Protein AF-A0A0S8KLG9-F1 (afdb_monomer_lite)

Secondary structure (DSSP, 8-state):
----S-B-GGGGS--GGGHHHHHHHHHTT---BHHHHHHHHTTS----HHHHHHHHHHHHPPTT-EEEESS-HHHHHHHH--EEEETTTTBTGGGGGGEEEEE--TTSS-HHHHHHHHHHS-EEEEEEEEE--SSSS-S-GGG--SS---SSPEEEEEEEP-

Structure (mmCIF, N/CA/C/O backbone):
data_AF-A0A0S8KLG9-F1
#
_entry.id   AF-A0A0S8KLG9-F1
#
loop_
_atom_site.group_PDB
_atom_site.id
_atom_site.type_symbol
_atom_site.label_atom_id
_atom_site.label_alt_id
_atom_site.label_comp_id
_atom_site.label_asym_id
_atom_site.label_entity_id
_atom_site.label_seq_id
_atom_site.pdbx_PDB_ins_code
_atom_site.Cartn_x
_atom_site.Cartn_y
_atom_site.Cartn_z
_atom_site.occupancy
_atom_site.B_iso_or_equiv
_atom_site.auth_seq_id
_atom_site.auth_comp_id
_atom_site.auth_asym_id
_atom_site.auth_atom_id
_atom_site.pdbx_PDB_model_num
ATOM 1 N N . MET A 1 1 ? 27.132 -4.900 -40.757 1.00 29.50 1 MET A N 1
ATOM 2 C CA . MET A 1 1 ? 25.887 -4.148 -40.493 1.00 29.50 1 MET A CA 1
ATOM 3 C C . MET A 1 1 ? 25.844 -3.871 -39.002 1.00 29.50 1 MET A C 1
ATOM 5 O O . MET A 1 1 ? 26.058 -4.827 -38.263 1.00 29.50 1 MET A O 1
ATOM 9 N N . PRO A 1 2 ? 25.689 -2.623 -38.535 1.00 34.75 2 PRO A N 1
ATOM 10 C CA . PRO A 1 2 ? 25.599 -2.381 -37.105 1.00 34.75 2 PRO A CA 1
ATOM 11 C C . PRO A 1 2 ? 24.247 -2.923 -36.641 1.00 34.75 2 PRO A C 1
ATOM 13 O O . PRO A 1 2 ? 23.200 -2.403 -37.011 1.00 34.75 2 PRO A O 1
ATOM 16 N N . VAL A 1 3 ? 24.284 -4.027 -35.898 1.00 33.62 3 VAL A N 1
ATOM 17 C CA . VAL A 1 3 ? 23.138 -4.501 -35.123 1.00 33.62 3 VAL A CA 1
ATOM 18 C C . VAL A 1 3 ? 22.859 -3.401 -34.106 1.00 33.62 3 VAL A C 1
ATOM 20 O O . VAL A 1 3 ? 23.745 -3.049 -33.325 1.00 33.62 3 VAL A O 1
ATOM 23 N N . THR A 1 4 ? 21.684 -2.789 -34.182 1.00 35.56 4 THR A N 1
ATOM 24 C CA . THR A 1 4 ? 21.226 -1.773 -33.234 1.00 35.56 4 THR A CA 1
ATOM 25 C C . THR A 1 4 ? 21.361 -2.348 -31.825 1.00 35.56 4 THR A C 1
ATOM 27 O O . THR A 1 4 ? 20.696 -3.321 -31.488 1.00 35.56 4 THR A O 1
ATOM 30 N N . ARG A 1 5 ? 22.277 -1.793 -31.021 1.00 48.34 5 ARG A N 1
ATOM 31 C CA . ARG A 1 5 ? 22.548 -2.260 -29.648 1.00 48.34 5 ARG A CA 1
ATOM 32 C C . ARG A 1 5 ? 21.427 -1.903 -28.662 1.00 48.34 5 ARG A C 1
ATOM 34 O O . ARG A 1 5 ? 21.440 -2.394 -27.542 1.00 48.34 5 ARG A O 1
ATOM 41 N N . GLU A 1 6 ? 20.472 -1.073 -29.079 1.00 49.78 6 GLU A N 1
ATOM 42 C CA . GLU A 1 6 ? 19.378 -0.579 -28.246 1.00 49.78 6 GLU A CA 1
ATOM 43 C C . GLU A 1 6 ? 18.190 -0.166 -29.137 1.00 49.78 6 GLU A C 1
ATOM 45 O O . GLU A 1 6 ? 18.393 0.441 -30.193 1.00 49.78 6 GLU A O 1
ATOM 50 N N . PHE A 1 7 ? 16.958 -0.500 -28.736 1.00 44.28 7 PHE A N 1
ATOM 51 C CA . PHE A 1 7 ? 15.724 -0.039 -29.390 1.00 44.28 7 PHE A CA 1
ATOM 52 C C . PHE A 1 7 ? 14.777 0.525 -28.321 1.00 44.28 7 PHE A C 1
ATOM 54 O O . PHE A 1 7 ? 14.207 -0.241 -27.542 1.00 44.28 7 PHE A O 1
ATOM 61 N N . LYS A 1 8 ? 14.570 1.850 -28.306 1.00 52.56 8 LYS A N 1
ATOM 62 C CA . LYS A 1 8 ? 13.711 2.562 -27.336 1.00 52.56 8 LYS A CA 1
ATOM 63 C C . LYS A 1 8 ? 12.432 3.079 -27.992 1.00 52.56 8 LYS A C 1
ATOM 65 O O . LYS A 1 8 ? 12.510 3.937 -28.867 1.00 52.56 8 LYS A O 1
ATOM 70 N N . TRP A 1 9 ? 11.250 2.635 -27.564 1.00 44.34 9 TRP A N 1
ATOM 71 C CA . TRP A 1 9 ? 9.978 3.153 -28.111 1.00 44.34 9 TRP A CA 1
ATOM 72 C C . TRP A 1 9 ? 9.530 4.468 -27.478 1.00 44.34 9 TRP A C 1
ATOM 74 O O . TRP A 1 9 ? 8.857 5.258 -28.137 1.00 44.34 9 TRP A O 1
ATOM 84 N N . ALA A 1 10 ? 9.990 4.786 -26.265 1.00 49.62 10 ALA A N 1
ATOM 85 C CA . ALA A 1 10 ? 9.762 6.100 -25.662 1.00 49.62 10 ALA A CA 1
ATOM 86 C C . ALA A 1 10 ? 10.512 7.250 -26.384 1.00 49.62 10 ALA A C 1
ATOM 88 O O . ALA A 1 10 ? 10.339 8.413 -26.022 1.00 49.62 10 ALA A O 1
ATOM 89 N N . SER A 1 11 ? 11.317 6.944 -27.415 1.00 49.50 11 SER A N 1
ATOM 90 C CA . SER A 1 11 ? 12.218 7.875 -28.110 1.00 49.50 11 SER A CA 1
ATOM 91 C C . SER A 1 11 ? 11.666 8.538 -29.381 1.00 49.50 11 SER A C 1
ATOM 93 O O . SER A 1 11 ? 12.406 9.249 -30.058 1.00 49.50 11 SER A O 1
ATOM 95 N N . LEU A 1 12 ? 10.368 8.409 -29.698 1.00 50.97 12 LEU A N 1
ATOM 96 C CA . LEU A 1 12 ? 9.763 9.205 -30.787 1.00 50.97 12 LEU A CA 1
ATOM 97 C C . LEU A 1 12 ? 9.818 10.727 -30.521 1.00 50.97 12 LEU A C 1
ATOM 99 O O . LEU A 1 12 ? 9.618 11.520 -31.440 1.00 50.97 12 LEU A O 1
ATOM 103 N N . ALA A 1 13 ? 10.159 11.133 -29.293 1.00 51.16 13 ALA A N 1
ATOM 104 C CA . ALA A 1 13 ? 10.730 12.436 -28.981 1.00 51.16 13 ALA A CA 1
ATOM 105 C C . ALA A 1 13 ? 11.874 12.254 -27.960 1.00 51.16 13 ALA A C 1
ATOM 107 O O . ALA A 1 13 ? 11.631 11.680 -26.894 1.00 51.16 13 ALA A O 1
ATOM 108 N N . PRO A 1 14 ? 13.110 12.719 -28.233 1.00 53.53 14 PRO A N 1
ATOM 109 C CA . PRO A 1 14 ? 14.177 12.697 -27.239 1.00 53.53 14 PRO A CA 1
ATOM 110 C C . PRO A 1 14 ? 13.740 13.505 -26.015 1.00 53.53 14 PRO A C 1
ATOM 112 O O . PRO A 1 14 ? 13.358 14.669 -26.139 1.00 53.53 14 PRO A O 1
ATOM 115 N N . ARG A 1 15 ? 13.773 12.884 -24.832 1.00 61.66 15 ARG A N 1
ATOM 116 C CA . ARG A 1 15 ? 13.452 13.549 -23.565 1.00 61.66 15 ARG A CA 1
ATOM 117 C C . ARG A 1 15 ? 14.762 13.985 -22.903 1.00 61.66 15 ARG A C 1
ATOM 119 O O . ARG A 1 15 ? 15.483 13.122 -22.406 1.00 61.66 15 ARG A O 1
ATOM 126 N N . PRO A 1 16 ? 15.098 15.291 -22.883 1.00 59.22 16 PRO A N 1
ATOM 127 C CA . PRO A 1 16 ? 16.412 15.772 -22.440 1.00 59.22 16 PRO A CA 1
ATOM 128 C C . PRO A 1 16 ? 16.796 15.333 -21.023 1.00 59.22 16 PRO A C 1
ATOM 130 O O . PRO A 1 16 ? 17.971 15.196 -20.713 1.00 59.22 16 PRO A O 1
ATOM 133 N N . TYR A 1 17 ? 15.803 15.086 -20.172 1.00 59.09 17 TYR A N 1
ATOM 134 C CA . TYR A 1 17 ? 15.990 14.740 -18.767 1.00 59.09 17 TYR A CA 1
ATOM 135 C C . TYR A 1 17 ? 16.228 13.239 -18.502 1.00 59.09 17 TYR A C 1
ATOM 137 O O . TYR A 1 17 ? 16.505 12.881 -17.365 1.00 59.09 17 TYR A O 1
ATOM 145 N N . LEU A 1 18 ? 16.143 12.360 -19.512 1.00 58.12 18 LEU A N 1
ATOM 146 C CA . LEU A 1 18 ? 16.507 10.932 -19.393 1.00 58.12 18 LEU A CA 1
ATOM 147 C C . LEU A 1 18 ? 17.914 10.624 -19.931 1.00 58.12 18 LEU A C 1
ATOM 149 O O . LEU A 1 18 ? 18.385 9.493 -19.826 1.00 58.12 18 LEU A O 1
ATOM 153 N N . ALA A 1 19 ? 18.604 11.630 -20.475 1.00 63.41 19 ALA A N 1
ATOM 154 C CA . ALA A 1 19 ? 19.899 11.467 -21.130 1.00 63.41 19 ALA A CA 1
ATOM 155 C C . ALA A 1 19 ? 20.984 10.886 -20.204 1.00 63.41 19 ALA A C 1
ATOM 157 O O . ALA A 1 19 ? 21.817 10.101 -20.652 1.00 63.41 19 ALA A O 1
ATOM 158 N N . GLU A 1 20 ? 20.966 11.232 -18.914 1.00 57.38 20 GLU A N 1
ATOM 159 C CA . GLU A 1 20 ? 21.934 10.721 -17.936 1.00 57.38 20 GLU A CA 1
ATOM 160 C C . GLU A 1 20 ? 21.695 9.244 -17.604 1.00 57.38 20 GLU A C 1
ATOM 162 O O . GLU A 1 20 ? 22.637 8.454 -17.581 1.00 57.38 20 GLU A O 1
ATOM 167 N N . THR A 1 21 ? 20.434 8.844 -17.414 1.00 60.09 21 THR A N 1
ATOM 168 C CA . THR A 1 21 ? 20.051 7.441 -17.197 1.00 60.09 21 THR A CA 1
ATOM 169 C C . THR A 1 21 ? 20.389 6.589 -18.416 1.00 60.09 21 THR A C 1
ATOM 171 O O . THR A 1 21 ? 20.939 5.497 -18.283 1.00 60.09 21 THR A O 1
ATOM 174 N N . ASP A 1 22 ? 20.124 7.116 -19.609 1.00 63.47 22 ASP A N 1
ATOM 175 C CA . ASP A 1 22 ? 20.449 6.467 -20.873 1.00 63.47 22 ASP A CA 1
ATOM 176 C C . ASP A 1 22 ? 21.963 6.282 -21.056 1.00 63.47 22 ASP A C 1
ATOM 178 O O . ASP A 1 22 ? 22.408 5.206 -21.456 1.00 63.47 22 ASP A O 1
ATOM 182 N N . ALA A 1 23 ? 22.765 7.296 -20.715 1.00 65.75 23 ALA A N 1
ATOM 183 C CA . ALA A 1 23 ? 24.223 7.210 -20.754 1.00 65.75 23 ALA A CA 1
ATOM 184 C C . ALA A 1 23 ? 24.770 6.192 -19.741 1.00 65.75 23 ALA A C 1
ATOM 186 O O . ALA A 1 23 ? 25.698 5.445 -20.060 1.00 65.75 23 ALA A O 1
ATOM 187 N N . LEU A 1 24 ? 24.174 6.123 -18.547 1.00 59.41 24 LEU A N 1
ATOM 188 C CA . LEU A 1 24 ? 24.551 5.163 -17.513 1.00 59.41 24 LEU A CA 1
ATOM 189 C C . LEU A 1 24 ? 24.307 3.721 -17.987 1.00 59.41 24 LEU A C 1
ATOM 191 O O . LEU A 1 24 ? 25.218 2.897 -17.926 1.00 59.41 24 LEU A O 1
ATOM 195 N N . ILE A 1 25 ? 23.122 3.439 -18.539 1.00 62.06 25 ILE A N 1
ATOM 196 C CA . ILE A 1 25 ? 22.746 2.116 -19.069 1.00 62.06 25 ILE A CA 1
ATOM 197 C C . ILE A 1 25 ? 23.651 1.720 -20.240 1.00 62.06 25 ILE A C 1
ATOM 199 O O . ILE A 1 25 ? 24.185 0.609 -20.268 1.00 62.06 25 ILE A O 1
ATOM 203 N N . ALA A 1 26 ? 23.897 2.649 -21.169 1.00 65.12 26 ALA A N 1
ATOM 204 C CA . ALA A 1 26 ? 24.801 2.415 -22.288 1.00 65.12 26 ALA A CA 1
ATOM 205 C C . ALA A 1 26 ? 26.238 2.117 -21.815 1.00 65.12 26 ALA A C 1
ATOM 207 O O . ALA A 1 26 ? 26.890 1.223 -22.358 1.00 65.12 26 ALA A O 1
ATOM 208 N N . SER A 1 27 ? 26.727 2.820 -20.784 1.00 63.78 27 SER A N 1
ATOM 209 C CA . SER A 1 27 ? 28.061 2.588 -20.211 1.00 63.78 27 SER A CA 1
ATOM 210 C C . SER A 1 27 ? 28.177 1.268 -19.439 1.00 63.78 27 SER A C 1
ATOM 212 O O . SER A 1 27 ? 29.249 0.666 -19.424 1.00 63.78 27 SER A O 1
ATOM 214 N N . ALA A 1 28 ? 27.071 0.777 -18.870 1.00 66.00 28 ALA A N 1
ATOM 215 C CA . ALA A 1 28 ? 26.992 -0.524 -18.209 1.00 66.00 28 ALA A CA 1
ATOM 216 C C . ALA A 1 28 ? 26.984 -1.707 -19.201 1.00 66.00 28 ALA A C 1
ATOM 218 O O . ALA A 1 28 ? 27.098 -2.862 -18.790 1.00 66.00 28 ALA A O 1
ATOM 219 N N . GLY A 1 29 ? 26.861 -1.442 -20.510 1.00 63.09 29 GLY A N 1
ATOM 220 C CA . GLY A 1 29 ? 26.912 -2.459 -21.563 1.00 63.09 29 GLY A CA 1
ATOM 221 C C . GLY A 1 29 ? 25.683 -3.370 -21.621 1.00 63.09 29 GLY A C 1
ATOM 222 O O . GLY A 1 29 ? 25.727 -4.418 -22.265 1.00 63.09 29 GLY A O 1
ATOM 223 N N . THR A 1 30 ? 24.594 -2.993 -20.954 1.00 63.22 30 THR A N 1
ATOM 224 C CA . THR A 1 30 ? 23.351 -3.765 -20.920 1.00 63.22 30 THR A CA 1
ATOM 225 C C . THR A 1 30 ? 22.473 -3.367 -22.105 1.00 63.22 30 THR A C 1
ATOM 227 O O . THR A 1 30 ? 22.186 -2.188 -22.299 1.00 63.22 30 THR A O 1
ATOM 230 N N . ALA A 1 31 ? 22.048 -4.334 -22.920 1.00 68.38 31 ALA A N 1
ATOM 231 C CA . ALA A 1 31 ? 21.074 -4.067 -23.974 1.00 68.38 31 ALA A CA 1
ATOM 232 C C . ALA A 1 31 ? 19.698 -3.836 -23.333 1.00 68.38 31 ALA A C 1
ATOM 234 O O . ALA A 1 31 ? 19.200 -4.712 -22.628 1.00 68.38 31 ALA A O 1
ATOM 235 N N . ARG A 1 32 ? 19.089 -2.673 -23.582 1.00 70.31 32 ARG A N 1
ATOM 236 C CA . ARG A 1 32 ? 17.729 -2.342 -23.141 1.00 70.31 32 ARG A CA 1
ATOM 237 C C . ARG A 1 32 ? 16.786 -2.288 -24.337 1.00 70.31 32 ARG A C 1
ATOM 239 O O . ARG A 1 32 ? 17.128 -1.748 -25.395 1.00 70.31 32 ARG A O 1
ATOM 246 N N . SER A 1 33 ? 15.579 -2.816 -24.164 1.00 77.19 33 SER A N 1
ATOM 247 C CA . SER A 1 33 ? 14.509 -2.632 -25.135 1.00 77.19 33 SER A CA 1
ATOM 248 C C . SER A 1 33 ? 13.173 -2.462 -24.438 1.00 77.19 33 SER A C 1
ATOM 250 O O . SER A 1 33 ? 12.579 -3.443 -24.007 1.00 77.19 33 SER A O 1
ATOM 252 N N . ASP A 1 34 ? 12.652 -1.233 -24.445 1.00 76.00 34 ASP A N 1
ATOM 253 C CA . ASP A 1 34 ? 11.356 -0.945 -23.822 1.00 76.00 34 ASP A CA 1
ATOM 254 C C . ASP A 1 34 ? 10.228 -1.800 -24.429 1.00 76.00 34 ASP A C 1
ATOM 256 O O . ASP A 1 34 ? 9.278 -2.122 -23.735 1.00 76.00 34 ASP A O 1
ATOM 260 N N . LEU A 1 35 ? 10.310 -2.207 -25.708 1.00 80.62 35 LEU A N 1
ATOM 261 C CA . LEU A 1 35 ? 9.329 -3.151 -26.274 1.00 80.62 35 LEU A CA 1
ATOM 262 C C . LEU A 1 35 ? 9.403 -4.527 -25.649 1.00 80.62 35 LEU A C 1
ATOM 264 O O . LEU A 1 35 ? 8.365 -5.139 -25.435 1.00 80.62 35 LEU A O 1
ATOM 268 N N . ALA A 1 36 ? 10.618 -5.047 -25.480 1.00 83.00 36 ALA A N 1
ATOM 269 C CA . ALA A 1 36 ? 10.798 -6.353 -24.875 1.00 83.00 36 ALA A CA 1
ATOM 270 C C . ALA A 1 36 ? 10.318 -6.305 -23.422 1.00 83.00 36 ALA A C 1
ATOM 272 O O . ALA A 1 36 ? 9.625 -7.219 -22.992 1.00 83.00 36 ALA A O 1
ATOM 273 N N . ASP A 1 37 ? 10.599 -5.202 -22.727 1.00 82.75 37 ASP A N 1
ATOM 274 C CA . ASP A 1 37 ? 10.157 -4.971 -21.357 1.00 82.75 37 ASP A CA 1
ATOM 275 C C . ASP A 1 37 ? 8.622 -4.836 -21.269 1.00 82.75 37 ASP A C 1
ATOM 277 O O . ASP A 1 37 ? 7.997 -5.486 -20.438 1.00 82.75 37 ASP A O 1
ATOM 281 N N . TYR A 1 38 ? 7.975 -4.102 -22.184 1.00 84.75 38 TYR A N 1
ATOM 282 C CA . TYR A 1 38 ? 6.508 -4.066 -22.281 1.00 84.75 38 TYR A CA 1
ATOM 283 C C . TYR A 1 38 ? 5.911 -5.428 -22.645 1.00 84.75 38 TYR A C 1
ATOM 285 O O . TYR A 1 38 ? 4.865 -5.807 -22.130 1.00 84.75 38 TYR A O 1
ATOM 293 N N . PHE A 1 39 ? 6.543 -6.177 -23.549 1.00 88.44 39 PHE A N 1
ATOM 294 C CA . PHE A 1 39 ? 6.079 -7.516 -23.905 1.00 88.44 39 PHE A CA 1
ATOM 295 C C . PHE A 1 39 ? 6.196 -8.475 -22.717 1.00 88.44 39 PHE A C 1
ATOM 297 O O . PHE A 1 39 ? 5.321 -9.313 -22.525 1.00 88.44 39 PHE A O 1
ATOM 304 N N . TYR A 1 40 ? 7.243 -8.326 -21.904 1.00 88.00 40 TYR A N 1
ATOM 305 C CA . TYR A 1 40 ? 7.381 -9.034 -20.640 1.00 88.00 40 TYR A CA 1
ATOM 306 C C . TYR A 1 40 ? 6.253 -8.658 -19.671 1.00 88.00 40 TYR A C 1
ATOM 308 O O . TYR A 1 40 ? 5.574 -9.559 -19.190 1.00 88.00 40 TYR A O 1
ATOM 316 N N . GLU A 1 41 ? 6.005 -7.364 -19.447 1.00 86.19 41 GLU A N 1
ATOM 317 C CA . GLU A 1 41 ? 4.935 -6.858 -18.571 1.00 86.19 41 GLU A CA 1
ATOM 318 C C . GLU A 1 41 ? 3.544 -7.350 -19.001 1.00 86.19 41 GLU A C 1
ATOM 320 O O . GLU A 1 41 ? 2.731 -7.733 -18.175 1.00 86.19 41 GLU A O 1
ATOM 325 N N . LEU A 1 42 ? 3.257 -7.416 -20.304 1.00 90.56 42 LEU A N 1
ATOM 326 C CA . LEU A 1 42 ? 1.974 -7.935 -20.799 1.00 90.56 42 LEU A CA 1
ATOM 327 C C . LEU A 1 42 ? 1.766 -9.434 -20.523 1.00 90.56 42 LEU A C 1
ATOM 329 O O . LEU A 1 42 ? 0.640 -9.922 -20.633 1.00 90.56 42 LEU A O 1
ATOM 333 N N . LEU A 1 43 ? 2.839 -10.171 -20.231 1.00 94.31 43 LEU A N 1
ATOM 334 C CA . LEU A 1 43 ? 2.826 -11.620 -20.019 1.00 94.31 43 LEU A CA 1
ATOM 335 C C . LEU A 1 43 ? 3.054 -12.031 -18.561 1.00 94.31 43 LEU A C 1
ATOM 337 O O . LEU A 1 4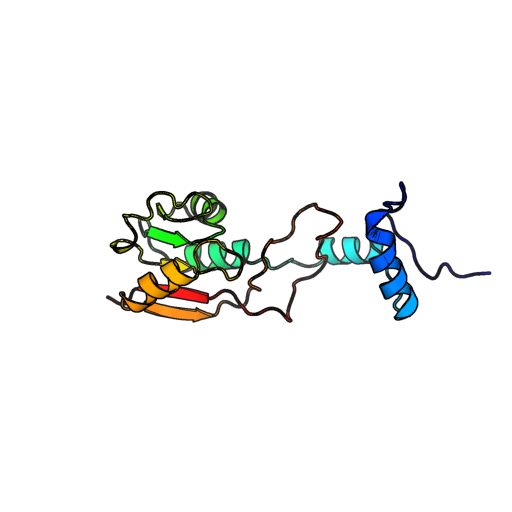3 ? 2.901 -13.213 -18.250 1.00 94.31 43 LEU A O 1
ATOM 341 N N . HIS A 1 44 ? 3.423 -11.097 -17.688 1.00 89.75 44 HIS A N 1
ATOM 342 C CA . HIS A 1 44 ? 3.744 -11.363 -16.290 1.00 89.75 44 HIS A CA 1
ATOM 343 C C . HIS A 1 44 ? 3.023 -10.367 -15.399 1.00 89.75 44 HIS A C 1
ATOM 345 O O . HIS A 1 44 ? 2.894 -9.197 -15.743 1.00 89.75 44 HIS A O 1
ATOM 351 N N . ASP A 1 45 ? 2.576 -10.837 -14.243 1.00 90.19 45 ASP A N 1
ATOM 352 C CA . ASP A 1 45 ? 1.957 -9.953 -13.270 1.00 90.19 45 ASP A CA 1
ATOM 353 C C . ASP A 1 45 ? 2.979 -8.974 -12.677 1.00 90.19 45 ASP A C 1
ATOM 355 O O . ASP A 1 45 ? 4.181 -9.267 -12.610 1.00 90.19 45 ASP A O 1
ATOM 359 N N . TYR A 1 46 ? 2.493 -7.810 -12.256 1.00 89.75 46 TYR A N 1
ATOM 360 C CA . TYR A 1 46 ? 3.290 -6.814 -11.554 1.00 89.75 46 TYR A CA 1
ATOM 361 C C . TYR A 1 46 ? 2.732 -6.631 -10.148 1.00 89.75 46 TYR A C 1
ATOM 363 O O . TYR A 1 46 ? 1.732 -5.947 -9.957 1.00 89.75 46 TYR A O 1
ATOM 371 N N . ASP A 1 47 ? 3.443 -7.160 -9.158 1.00 93.38 47 ASP A N 1
ATOM 372 C CA . ASP A 1 47 ? 3.026 -7.096 -7.762 1.00 93.38 47 ASP A CA 1
ATOM 373 C C . ASP A 1 47 ? 3.397 -5.739 -7.149 1.00 93.38 47 ASP A C 1
ATOM 375 O O . ASP A 1 47 ? 4.552 -5.459 -6.801 1.00 93.38 47 ASP A O 1
ATOM 379 N N . GLY A 1 48 ? 2.394 -4.869 -7.010 1.00 93.50 48 GLY A N 1
ATOM 380 C CA . GLY A 1 48 ? 2.542 -3.552 -6.388 1.00 93.50 48 GLY A CA 1
ATOM 381 C C . GLY A 1 48 ? 2.180 -3.526 -4.893 1.00 93.50 48 GLY A C 1
ATOM 382 O O . GLY A 1 48 ? 1.385 -4.339 -4.425 1.00 93.50 48 GLY A O 1
ATOM 383 N N . PRO A 1 49 ? 2.645 -2.519 -4.125 1.00 95.94 49 PRO A N 1
ATOM 384 C CA . PRO A 1 49 ? 2.342 -2.427 -2.693 1.00 95.94 49 PRO A CA 1
ATOM 385 C C . PRO A 1 49 ? 0.839 -2.339 -2.398 1.00 95.94 49 PRO A C 1
ATOM 387 O O . PRO A 1 49 ? 0.336 -2.982 -1.483 1.00 95.94 49 PRO A O 1
ATOM 390 N N . ASN A 1 50 ? 0.107 -1.532 -3.174 1.00 96.38 50 ASN A N 1
ATOM 391 C CA . ASN A 1 50 ? -1.329 -1.339 -2.958 1.00 96.38 50 ASN A CA 1
ATOM 392 C C . ASN A 1 50 ? -2.132 -2.601 -3.289 1.00 96.38 50 ASN A C 1
ATOM 394 O O . ASN A 1 50 ? -3.140 -2.858 -2.639 1.00 96.38 50 ASN A O 1
ATOM 398 N N . GLU A 1 51 ? -1.694 -3.370 -4.284 1.00 95.94 51 GLU A N 1
ATOM 399 C CA . GLU A 1 51 ? -2.310 -4.645 -4.636 1.00 95.94 51 GLU A CA 1
ATOM 400 C C . GLU A 1 51 ? -2.149 -5.652 -3.503 1.00 95.94 51 GLU A C 1
ATOM 402 O O . GLU A 1 51 ? -3.153 -6.162 -3.009 1.00 95.94 51 GLU A O 1
ATOM 407 N N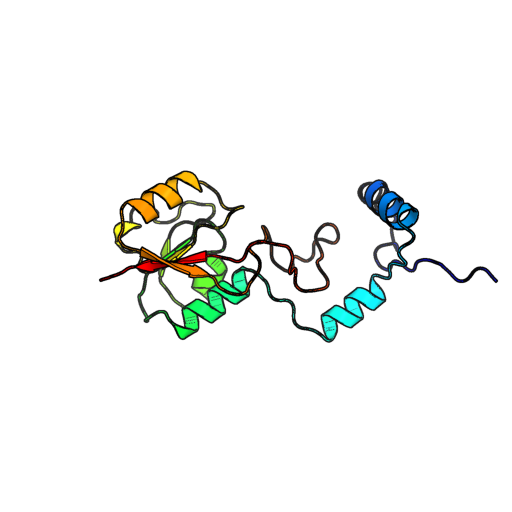 . GLY A 1 52 ? -0.922 -5.834 -3.008 1.00 97.19 52 GLY A N 1
ATOM 408 C CA . GLY A 1 52 ? -0.654 -6.715 -1.875 1.00 97.19 52 GLY A CA 1
ATOM 409 C C . GLY A 1 52 ? -1.468 -6.367 -0.636 1.00 97.19 52 GLY A C 1
ATOM 410 O O . GLY A 1 52 ? -2.084 -7.240 -0.028 1.00 97.19 52 GLY A O 1
ATOM 411 N N . ILE A 1 53 ? -1.535 -5.077 -0.294 1.00 98.31 53 ILE A N 1
ATOM 412 C CA . ILE A 1 53 ? -2.348 -4.589 0.826 1.00 98.31 53 ILE A CA 1
ATOM 413 C C . ILE A 1 53 ? -3.828 -4.936 0.626 1.00 98.31 53 ILE A C 1
ATOM 415 O O . ILE A 1 53 ? -4.475 -5.445 1.540 1.00 98.31 53 ILE A O 1
ATOM 419 N N . VAL A 1 54 ? -4.378 -4.653 -0.557 1.00 98.25 54 VAL A N 1
ATOM 420 C CA . VAL A 1 54 ? -5.793 -4.899 -0.859 1.00 98.25 54 VAL A CA 1
ATOM 421 C C . VAL A 1 54 ? -6.111 -6.391 -0.823 1.00 98.25 54 VAL A C 1
ATOM 423 O O . VAL A 1 54 ? -7.103 -6.774 -0.203 1.00 98.25 54 VAL A O 1
ATOM 426 N N . LEU A 1 55 ? -5.291 -7.230 -1.459 1.00 98.25 55 LEU A N 1
ATOM 427 C CA . LEU A 1 55 ? -5.480 -8.680 -1.480 1.00 98.25 55 LEU A CA 1
ATOM 428 C C . LEU A 1 55 ? -5.430 -9.255 -0.063 1.00 98.25 55 LEU A C 1
ATOM 430 O O . LEU A 1 55 ? -6.353 -9.964 0.338 1.00 98.25 55 LEU A O 1
ATOM 434 N N . PHE A 1 56 ? -4.426 -8.858 0.722 1.00 98.62 56 PHE A N 1
ATOM 435 C CA . PHE A 1 56 ? -4.285 -9.291 2.107 1.00 98.62 56 PHE A CA 1
ATOM 436 C C . PHE A 1 56 ? -5.505 -8.908 2.956 1.00 98.62 56 PHE A C 1
ATOM 438 O O . PHE A 1 56 ? -6.086 -9.756 3.636 1.00 98.62 56 PHE A O 1
ATOM 445 N N . LEU A 1 57 ? -5.931 -7.641 2.902 1.00 98.62 57 LEU A N 1
ATOM 446 C CA . LEU A 1 57 ? -7.054 -7.154 3.705 1.00 98.62 57 LEU A CA 1
ATOM 447 C C . LEU A 1 57 ? -8.382 -7.800 3.304 1.00 98.62 57 LEU A C 1
ATOM 449 O O . LEU A 1 57 ? -9.199 -8.074 4.175 1.00 98.62 57 LEU A O 1
ATOM 453 N N . ARG A 1 58 ? -8.609 -8.089 2.019 1.00 98.12 58 ARG A N 1
ATOM 454 C CA . ARG A 1 58 ? -9.829 -8.789 1.574 1.00 98.12 58 ARG A CA 1
ATOM 455 C C . ARG A 1 58 ? -9.954 -10.192 2.152 1.00 98.12 58 ARG A C 1
ATOM 457 O O . ARG A 1 58 ? -11.071 -10.665 2.336 1.00 98.12 58 ARG A O 1
ATOM 464 N N . GLU A 1 59 ? -8.830 -10.857 2.378 1.00 98.12 59 GLU A N 1
ATOM 465 C CA . GLU A 1 59 ? -8.801 -12.210 2.926 1.00 98.12 59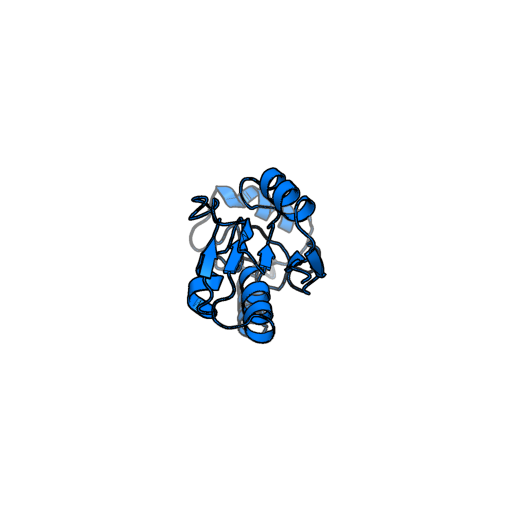 GLU A CA 1
ATOM 466 C C . GLU A 1 59 ? -8.910 -12.219 4.458 1.00 98.12 59 GLU A C 1
ATOM 468 O O . GLU A 1 59 ? -9.524 -13.123 5.021 1.00 98.12 59 GLU A O 1
ATOM 473 N N . HIS A 1 60 ? -8.361 -11.203 5.134 1.00 98.19 60 HIS A N 1
ATOM 474 C CA . HIS A 1 60 ? -8.163 -11.241 6.587 1.00 98.19 60 HIS A CA 1
ATOM 475 C C . HIS A 1 60 ? -9.023 -10.257 7.392 1.00 98.19 60 HIS A C 1
ATOM 477 O O . HIS A 1 60 ? -9.231 -10.480 8.587 1.00 98.19 60 HIS A O 1
ATOM 483 N N . ALA A 1 61 ? -9.507 -9.169 6.790 1.00 98.06 61 ALA A N 1
ATOM 484 C CA . ALA A 1 61 ? -10.302 -8.163 7.489 1.00 98.06 61 ALA A CA 1
ATOM 485 C C . ALA A 1 61 ? -11.790 -8.534 7.525 1.00 98.06 61 ALA A C 1
ATOM 487 O O . ALA A 1 61 ? -12.344 -9.115 6.591 1.00 98.06 61 ALA A O 1
ATOM 488 N N . ALA A 1 62 ? -12.459 -8.152 8.610 1.00 97.19 62 ALA A N 1
ATOM 489 C CA . ALA A 1 62 ? -13.901 -8.270 8.738 1.00 97.19 62 ALA A CA 1
ATOM 490 C C . ALA A 1 62 ? -14.607 -7.012 8.193 1.00 97.19 62 ALA A C 1
ATOM 492 O O . ALA A 1 62 ? -14.074 -5.904 8.300 1.00 97.19 62 ALA A O 1
ATOM 493 N N . PRO A 1 63 ? -15.836 -7.137 7.655 1.00 95.75 63 PRO A N 1
ATOM 494 C CA . PRO A 1 63 ? -16.642 -5.978 7.291 1.00 95.75 63 PRO A CA 1
ATOM 495 C C . PRO A 1 63 ? -16.801 -5.007 8.468 1.00 95.75 63 PRO A C 1
ATOM 497 O O . PRO A 1 63 ? -17.202 -5.407 9.560 1.00 95.75 63 PRO A O 1
ATOM 500 N N . GLY A 1 64 ? -16.514 -3.727 8.228 1.00 94.06 64 GLY A N 1
ATOM 501 C CA . GLY A 1 64 ? -16.563 -2.679 9.250 1.00 94.06 64 GLY A CA 1
ATOM 502 C C . GLY A 1 64 ? -15.262 -2.477 10.032 1.00 94.06 64 GLY A C 1
ATOM 503 O O . GLY A 1 64 ? -15.190 -1.514 10.794 1.00 94.06 64 GLY A O 1
ATOM 504 N N . ASP A 1 65 ? -14.234 -3.310 9.826 1.00 97.94 65 ASP A N 1
ATOM 505 C CA . ASP A 1 65 ? -12.896 -3.018 10.341 1.00 97.94 65 ASP A CA 1
ATOM 506 C C . ASP A 1 65 ? -12.400 -1.669 9.791 1.00 97.94 65 ASP A C 1
ATOM 508 O O . ASP A 1 65 ? -12.635 -1.318 8.629 1.00 97.94 65 ASP A O 1
ATOM 512 N N . MET A 1 66 ? -11.676 -0.929 10.633 1.00 98.25 66 MET A N 1
ATOM 513 C CA . MET A 1 66 ? -10.992 0.296 10.233 1.00 98.25 66 MET A CA 1
ATOM 514 C C . MET A 1 66 ? -9.521 0.021 9.929 1.00 98.25 66 MET A C 1
ATOM 516 O O . MET A 1 66 ? -8.818 -0.618 10.721 1.00 98.25 66 MET A O 1
ATOM 520 N N . VAL A 1 67 ? -9.057 0.578 8.811 1.00 98.62 67 VAL A N 1
ATOM 521 C CA . VAL A 1 67 ? -7.656 0.574 8.397 1.00 98.62 67 VAL A CA 1
ATOM 522 C C . VAL A 1 67 ? -7.084 1.982 8.505 1.00 98.62 67 VAL A C 1
ATOM 524 O O . VAL A 1 67 ? -7.546 2.911 7.843 1.00 98.62 67 VAL A O 1
ATOM 527 N N . LEU A 1 68 ? -6.051 2.141 9.326 1.00 98.44 68 LEU A N 1
ATOM 528 C CA . LEU A 1 68 ? -5.243 3.351 9.381 1.00 98.44 68 LEU A CA 1
ATOM 529 C C . LEU A 1 68 ? -4.002 3.149 8.511 1.00 98.44 68 LEU A C 1
ATOM 531 O O . LEU A 1 68 ? -3.124 2.362 8.853 1.00 98.44 68 LEU A O 1
ATOM 535 N N . ALA A 1 69 ? -3.895 3.875 7.407 1.00 98.25 69 ALA A N 1
ATOM 536 C CA . ALA A 1 69 ? -2.708 3.848 6.558 1.00 98.25 69 ALA A CA 1
ATOM 537 C C . ALA A 1 69 ? -2.174 5.265 6.403 1.00 98.25 69 ALA A C 1
ATOM 539 O O . ALA A 1 69 ? -2.959 6.166 6.141 1.00 98.25 69 ALA A O 1
ATOM 540 N N . ASN A 1 70 ? -0.866 5.499 6.517 1.00 97.50 70 ASN A N 1
ATOM 541 C CA . ASN A 1 70 ? -0.331 6.834 6.211 1.00 97.50 70 ASN A CA 1
ATOM 542 C C . ASN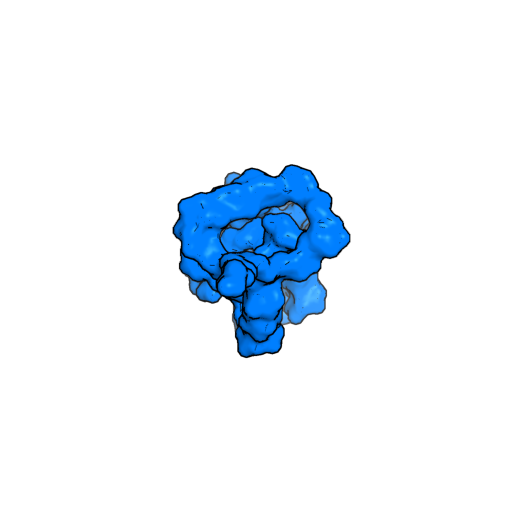 A 1 70 ? -0.287 7.117 4.705 1.00 97.50 70 ASN A C 1
ATOM 544 O O . ASN A 1 70 ? -0.245 8.277 4.300 1.00 97.50 70 ASN A O 1
ATOM 548 N N . TYR A 1 71 ? -0.325 6.076 3.871 1.00 96.81 71 TYR A N 1
ATOM 549 C CA . TYR A 1 71 ? -0.306 6.200 2.422 1.00 96.81 71 TYR A CA 1
ATOM 550 C C . TYR A 1 71 ? -0.941 4.986 1.731 1.00 96.81 71 TYR A C 1
ATOM 552 O O . TYR A 1 71 ? -0.775 3.853 2.179 1.00 96.81 71 TYR A O 1
ATOM 560 N N . GLY A 1 72 ? -1.651 5.209 0.622 1.00 93.75 72 GLY A N 1
ATOM 561 C CA . GLY A 1 72 ? -2.305 4.132 -0.139 1.00 93.75 72 GLY A CA 1
ATOM 562 C C . GLY A 1 72 ? -3.676 3.719 0.410 1.00 93.75 72 GLY A C 1
ATOM 563 O O . GLY A 1 72 ? -4.163 2.636 0.107 1.00 93.75 72 GLY A O 1
ATOM 564 N N . GLU A 1 73 ? -4.320 4.589 1.184 1.00 95.06 73 GLU A N 1
ATOM 565 C CA . GLU A 1 73 ? -5.623 4.389 1.817 1.00 95.06 73 GLU A CA 1
ATOM 566 C C . GLU A 1 73 ? -6.794 4.345 0.821 1.00 95.06 73 GLU A C 1
ATOM 568 O O . GLU A 1 73 ? -7.765 3.620 1.033 1.00 95.06 73 GLU A O 1
ATOM 573 N N . LEU A 1 74 ? -6.714 5.082 -0.294 1.00 94.81 74 LEU A N 1
ATOM 574 C CA . LEU A 1 74 ? -7.809 5.135 -1.270 1.00 94.81 74 LEU A CA 1
ATOM 575 C C . LEU A 1 74 ? -8.057 3.779 -1.955 1.00 94.81 74 LEU A C 1
ATOM 577 O O . LEU A 1 74 ? -9.208 3.341 -1.961 1.00 94.81 74 LEU A O 1
ATOM 581 N N . PRO A 1 75 ? -7.038 3.069 -2.488 1.00 95.75 75 PRO A N 1
ATOM 582 C CA . PRO A 1 75 ? -7.217 1.700 -2.973 1.00 95.75 75 PRO A CA 1
ATOM 583 C C . PRO A 1 75 ? -7.892 0.772 -1.957 1.00 95.75 75 PRO A C 1
ATOM 585 O O . PRO A 1 75 ? -8.748 -0.020 -2.341 1.00 95.75 75 PRO A O 1
ATOM 588 N N . ILE A 1 76 ? -7.568 0.902 -0.666 1.00 97.56 76 ILE A N 1
ATOM 589 C CA . ILE A 1 76 ? -8.188 0.099 0.394 1.00 97.56 76 ILE A CA 1
ATOM 590 C C . ILE A 1 76 ? -9.694 0.363 0.424 1.00 97.56 76 ILE A C 1
ATOM 592 O O . ILE A 1 76 ? -10.476 -0.575 0.268 1.00 97.56 76 ILE A O 1
ATOM 596 N N . ALA A 1 77 ? -10.117 1.625 0.524 1.00 95.94 77 ALA A N 1
ATOM 597 C CA . ALA A 1 77 ? -11.538 1.974 0.530 1.00 95.94 77 ALA A CA 1
ATOM 598 C C . ALA A 1 77 ? -12.271 1.478 -0.730 1.00 95.94 77 ALA A C 1
ATOM 600 O O . ALA A 1 77 ? -13.337 0.871 -0.625 1.00 95.94 77 ALA A O 1
ATOM 601 N N . PHE A 1 78 ? -11.690 1.684 -1.918 1.00 96.50 78 PHE A N 1
ATOM 602 C CA . PHE A 1 78 ? -12.332 1.329 -3.188 1.00 96.50 78 PHE A CA 1
ATOM 603 C C . PHE A 1 78 ? -12.455 -0.181 -3.423 1.00 96.50 78 PHE A C 1
ATOM 605 O O . PHE A 1 78 ? -13.468 -0.622 -3.964 1.00 96.50 78 PHE A O 1
ATOM 612 N N . TYR A 1 79 ? -11.451 -0.976 -3.040 1.00 97.25 79 TYR A N 1
ATOM 613 C CA . TYR A 1 79 ? -11.394 -2.400 -3.401 1.00 97.25 79 TYR A CA 1
ATOM 614 C C . TYR A 1 79 ? -11.772 -3.368 -2.275 1.00 97.25 79 TYR A C 1
ATOM 616 O O . TYR A 1 79 ? -11.971 -4.558 -2.547 1.00 97.25 79 TYR A O 1
ATOM 624 N N . THR A 1 80 ? -11.876 -2.884 -1.033 1.00 97.69 80 THR A N 1
ATOM 625 C CA . THR A 1 80 ? -12.207 -3.715 0.140 1.00 97.69 80 THR A CA 1
ATOM 626 C C . THR A 1 80 ? -13.526 -3.323 0.810 1.00 97.69 80 THR A C 1
ATOM 628 O O . THR A 1 80 ? -14.167 -4.174 1.420 1.00 97.69 80 THR A O 1
ATOM 631 N N . GLY A 1 81 ? -13.959 -2.060 0.690 1.00 95.88 81 GLY A N 1
ATOM 632 C CA . GLY A 1 81 ? -15.139 -1.542 1.392 1.00 95.88 81 GLY A CA 1
ATOM 633 C C . GLY A 1 81 ? -14.956 -1.334 2.904 1.00 95.88 81 GLY A C 1
ATOM 634 O O . GLY A 1 81 ? -15.945 -1.102 3.597 1.00 95.88 81 GLY A O 1
ATOM 635 N N . LEU A 1 82 ? -13.725 -1.426 3.420 1.00 98.00 82 LEU A N 1
ATOM 636 C CA . LEU A 1 82 ? -13.377 -1.147 4.821 1.00 98.00 82 LEU A CA 1
ATOM 637 C C . LEU A 1 82 ? -13.439 0.362 5.141 1.00 98.00 82 LEU A C 1
ATOM 639 O O . LEU A 1 82 ? -13.311 1.193 4.237 1.00 98.00 82 LEU A O 1
ATOM 643 N N . ASP A 1 83 ? -13.608 0.727 6.422 1.00 97.56 83 ASP A N 1
ATOM 644 C CA . ASP A 1 83 ? -13.465 2.133 6.850 1.00 97.56 83 ASP A CA 1
ATOM 645 C C . ASP A 1 83 ? -11.974 2.501 6.850 1.00 97.56 83 ASP A C 1
ATOM 647 O O . ASP A 1 83 ? -11.114 1.666 7.143 1.00 97.56 83 ASP A O 1
ATOM 651 N N . ILE A 1 84 ? -11.656 3.752 6.520 1.00 97.62 84 ILE A N 1
ATOM 652 C CA . ILE A 1 84 ? -10.269 4.211 6.387 1.00 97.62 84 ILE A CA 1
ATOM 653 C C . ILE A 1 84 ? -9.992 5.462 7.220 1.00 97.62 84 ILE A C 1
ATOM 655 O O . ILE A 1 84 ? -10.850 6.333 7.392 1.00 97.62 84 ILE A O 1
ATOM 659 N N . ALA A 1 85 ? -8.752 5.563 7.689 1.00 97.88 85 ALA A N 1
ATOM 660 C CA . ALA A 1 85 ? -8.174 6.755 8.293 1.00 97.88 85 ALA A CA 1
ATOM 661 C C . ALA A 1 85 ? -6.721 6.952 7.817 1.00 97.88 85 ALA A C 1
ATOM 663 O O . ALA A 1 85 ? -6.067 6.011 7.362 1.00 97.88 85 ALA A O 1
ATOM 664 N N . GLY A 1 86 ? -6.206 8.174 7.947 1.00 96.62 86 GLY A N 1
ATOM 665 C CA . GLY A 1 86 ? -4.853 8.564 7.556 1.00 96.62 86 GLY A CA 1
ATOM 666 C C . GLY A 1 86 ? -4.767 9.112 6.128 1.00 96.62 86 GLY A C 1
ATOM 667 O O . GLY A 1 86 ? -5.503 10.022 5.747 1.00 96.62 86 GLY A O 1
ATOM 668 N N . GLY A 1 87 ? -3.819 8.612 5.350 1.00 94.38 87 GLY A N 1
ATOM 669 C CA . GLY A 1 87 ? -3.522 9.069 4.002 1.00 94.38 87 GLY A CA 1
ATOM 670 C C . GLY A 1 87 ? -2.792 10.402 3.938 1.00 94.38 87 GLY A C 1
ATOM 671 O O . GLY A 1 87 ? -2.458 11.021 4.952 1.00 94.38 87 GLY A O 1
ATOM 672 N N . LEU A 1 88 ? -2.601 10.914 2.723 1.00 91.31 88 LEU A N 1
ATOM 673 C CA . LEU A 1 88 ? -1.920 12.201 2.516 1.00 91.31 88 LEU A CA 1
ATOM 674 C C . LEU A 1 88 ? -2.584 13.368 3.261 1.00 91.31 88 LEU A C 1
ATOM 676 O O . LEU A 1 88 ? -1.903 14.313 3.651 1.00 91.31 88 LEU A O 1
ATOM 680 N N . SER A 1 89 ? -3.898 13.302 3.481 1.00 91.31 89 SER A N 1
ATOM 681 C CA . SER A 1 89 ? -4.669 14.344 4.162 1.00 91.31 89 SER A CA 1
ATOM 682 C C . SER A 1 89 ? -4.823 14.144 5.671 1.00 91.31 89 SER A C 1
ATOM 684 O O . SER A 1 89 ? -5.509 14.950 6.294 1.00 91.31 89 SER A O 1
ATOM 686 N N . ALA A 1 90 ? -4.268 13.070 6.251 1.00 93.94 90 ALA A N 1
ATOM 687 C CA . ALA A 1 90 ? -4.532 12.667 7.639 1.00 93.94 90 ALA A CA 1
ATOM 688 C C . ALA A 1 90 ? -6.046 12.592 7.957 1.00 93.94 90 ALA A C 1
ATOM 690 O O . ALA A 1 90 ? -6.521 13.027 9.006 1.00 93.94 90 ALA A O 1
ATOM 691 N N . TYR A 1 91 ? -6.824 12.066 7.008 1.00 96.25 91 TYR A N 1
ATOM 692 C CA . TYR A 1 91 ? -8.272 11.938 7.099 1.00 96.25 91 TYR A CA 1
ATOM 693 C C . TYR A 1 91 ? -8.669 11.112 8.321 1.00 96.25 91 TYR A C 1
ATOM 695 O O . TYR A 1 91 ? -8.235 9.973 8.457 1.00 96.25 91 TYR A O 1
ATOM 703 N N . ARG A 1 92 ? -9.514 11.664 9.198 1.00 96.12 92 ARG A N 1
ATOM 704 C CA . ARG A 1 92 ? -10.013 10.977 10.403 1.00 96.12 92 ARG A CA 1
ATOM 705 C C . ARG A 1 92 ? -8.915 10.397 11.302 1.00 96.12 92 ARG A C 1
ATOM 707 O O . ARG A 1 92 ? -9.149 9.403 11.993 1.00 96.12 92 ARG A O 1
ATOM 714 N N . ILE A 1 93 ? -7.710 10.970 11.281 1.00 94.00 93 ILE A N 1
ATOM 715 C CA . ILE A 1 93 ? -6.577 10.442 12.050 1.00 94.00 93 ILE A CA 1
ATOM 716 C C . ILE A 1 93 ? -6.877 10.401 13.553 1.00 94.00 93 ILE A C 1
ATOM 718 O O . ILE A 1 93 ? -6.388 9.522 14.249 1.00 94.00 93 ILE A O 1
ATOM 722 N N . GLU A 1 94 ? -7.766 11.265 14.048 1.00 94.44 94 GLU A N 1
ATOM 723 C CA . GLU A 1 94 ? -8.254 11.271 15.427 1.00 94.44 94 GLU A CA 1
ATOM 724 C C . GLU A 1 94 ? -8.984 9.981 15.846 1.00 94.44 94 GLU A C 1
ATOM 726 O O . GLU A 1 94 ? -9.185 9.752 17.035 1.00 94.44 94 GLU A O 1
ATOM 731 N N . ARG A 1 95 ? -9.371 9.120 14.894 1.00 95.50 95 ARG A N 1
ATOM 732 C CA . ARG A 1 95 ? -10.010 7.819 15.152 1.00 95.50 95 ARG A CA 1
ATOM 733 C C . ARG A 1 95 ? -9.013 6.654 15.198 1.00 95.50 95 ARG A C 1
ATOM 735 O O . ARG A 1 95 ? -9.453 5.508 15.190 1.00 95.50 95 ARG A O 1
ATOM 742 N N . PHE A 1 96 ? -7.701 6.909 15.261 1.00 94.62 96 PHE A N 1
ATOM 743 C CA . PHE A 1 96 ? -6.660 5.867 15.222 1.00 94.62 96 PHE A CA 1
ATOM 744 C C . PHE A 1 96 ? -6.857 4.747 16.256 1.00 94.62 96 PHE A C 1
ATOM 746 O O . PHE A 1 96 ? -6.556 3.590 15.977 1.00 94.62 96 PHE A O 1
ATOM 753 N N . GLU A 1 97 ? -7.427 5.055 17.423 1.00 94.94 97 GLU A N 1
ATOM 754 C CA . GLU A 1 97 ? -7.732 4.069 18.467 1.00 94.94 97 GLU A CA 1
ATOM 755 C C . GLU A 1 97 ? -8.787 3.032 18.053 1.00 94.94 97 GLU A C 1
ATOM 757 O O . GLU A 1 97 ? -8.985 2.057 18.771 1.00 94.94 97 GLU A O 1
ATOM 762 N N . GLN A 1 98 ? -9.484 3.218 16.931 1.00 95.69 98 GLN A N 1
ATOM 763 C CA . GLN A 1 98 ? -10.463 2.270 16.384 1.00 95.69 98 GLN A CA 1
ATOM 764 C C . GLN A 1 98 ? -9.856 1.380 15.293 1.00 95.69 98 GLN A C 1
ATOM 766 O O . GLN A 1 98 ? -10.503 0.431 14.852 1.00 95.69 98 GLN A O 1
ATOM 771 N N . ALA A 1 99 ? -8.630 1.671 14.847 1.00 97.44 99 ALA A N 1
ATOM 772 C CA . ALA A 1 99 ? -7.979 0.915 13.793 1.00 97.44 99 ALA A CA 1
ATOM 773 C C . ALA A 1 99 ? -7.712 -0.521 14.254 1.00 97.44 99 ALA A C 1
ATOM 775 O O . ALA A 1 99 ? -7.089 -0.762 15.293 1.00 97.44 99 ALA A O 1
ATOM 776 N N . ARG A 1 100 ? -8.188 -1.483 13.462 1.00 98.12 100 ARG A N 1
ATOM 777 C CA . ARG A 1 100 ? -7.817 -2.894 13.614 1.00 98.12 100 ARG A CA 1
ATOM 778 C C . ARG A 1 100 ? -6.566 -3.226 12.810 1.00 98.12 100 ARG A C 1
ATOM 780 O O . ARG A 1 100 ? -5.821 -4.131 13.175 1.00 98.12 100 ARG A O 1
ATOM 787 N N . TRP A 1 101 ? -6.329 -2.458 11.752 1.00 98.56 101 TRP A N 1
ATOM 788 C CA . TRP A 1 101 ? -5.205 -2.615 10.844 1.00 98.56 101 TRP A CA 1
ATOM 789 C C . TRP A 1 101 ? -4.451 -1.293 10.741 1.00 98.56 101 TRP A C 1
ATOM 791 O O . TRP A 1 101 ? -5.068 -0.256 10.492 1.00 98.56 101 TRP A O 1
ATOM 801 N N . VAL A 1 102 ? -3.130 -1.322 10.916 1.00 98.56 102 VAL A N 1
ATOM 802 C CA . VAL A 1 102 ? -2.264 -0.147 10.766 1.00 98.56 102 VAL A CA 1
ATOM 803 C C . VAL A 1 102 ? -1.172 -0.425 9.735 1.00 98.56 102 VAL A C 1
ATOM 805 O O . VAL A 1 102 ? -0.454 -1.419 9.819 1.00 98.56 102 VAL A O 1
ATOM 808 N N . ILE A 1 103 ? -1.033 0.461 8.750 1.00 98.56 103 ILE A N 1
ATOM 809 C CA . ILE A 1 103 ? -0.075 0.327 7.649 1.00 98.56 103 ILE A CA 1
ATOM 810 C C . ILE A 1 103 ? 0.785 1.588 7.594 1.00 98.56 103 ILE A C 1
ATOM 812 O O . ILE A 1 103 ? 0.334 2.656 7.177 1.00 98.56 103 ILE A O 1
ATOM 816 N N . ASN A 1 104 ? 2.036 1.458 8.029 1.00 97.94 104 ASN A N 1
ATOM 817 C CA . ASN A 1 104 ? 3.027 2.526 7.977 1.00 97.94 104 ASN A CA 1
ATOM 818 C C . ASN A 1 104 ? 3.928 2.323 6.755 1.00 97.94 104 ASN A C 1
ATOM 820 O O . ASN A 1 104 ? 4.932 1.619 6.826 1.00 97.94 104 ASN A O 1
ATOM 824 N N . ARG A 1 105 ? 3.535 2.902 5.622 1.00 97.12 105 ARG A N 1
ATOM 825 C CA . ARG A 1 105 ? 4.315 2.897 4.383 1.00 97.12 105 ARG A CA 1
ATOM 826 C C . ARG A 1 105 ? 5.560 3.761 4.561 1.00 97.12 105 ARG A C 1
ATOM 828 O O . ARG A 1 105 ? 5.447 4.898 5.028 1.00 97.12 105 ARG A O 1
ATOM 835 N N . ARG A 1 106 ? 6.721 3.262 4.126 1.00 94.50 106 ARG A N 1
ATOM 836 C CA . ARG A 1 106 ? 8.021 3.946 4.259 1.00 94.50 106 ARG A CA 1
ATOM 837 C C . ARG A 1 106 ? 8.021 5.351 3.661 1.00 94.50 106 ARG A C 1
ATOM 839 O O . ARG A 1 106 ? 8.525 6.285 4.274 1.00 94.50 106 ARG A O 1
ATOM 846 N N . ASP A 1 107 ? 7.472 5.477 2.458 1.00 92.94 107 ASP A N 1
ATOM 847 C CA . ASP A 1 107 ? 7.451 6.724 1.686 1.00 92.94 107 ASP A CA 1
ATOM 848 C C . ASP A 1 107 ? 6.165 7.544 1.931 1.00 92.94 107 ASP A C 1
ATOM 850 O O . ASP A 1 107 ? 5.861 8.491 1.203 1.00 92.94 107 ASP A O 1
ATOM 854 N N . GLY A 1 108 ? 5.387 7.164 2.951 1.00 93.81 108 GLY A N 1
ATOM 855 C CA . GLY A 1 108 ? 4.199 7.881 3.389 1.00 93.81 108 GLY A CA 1
ATOM 856 C C . GLY A 1 108 ? 4.514 9.052 4.332 1.00 93.81 108 GLY A C 1
ATOM 857 O O . GLY A 1 108 ? 5.580 9.109 4.946 1.00 93.81 108 GLY A O 1
ATOM 858 N N . PRO A 1 109 ? 3.591 10.013 4.475 1.00 95.31 109 PRO A N 1
ATOM 859 C CA . PRO A 1 109 ? 3.727 11.118 5.417 1.00 95.31 109 PRO A CA 1
ATOM 860 C C . PRO A 1 109 ? 3.711 10.646 6.884 1.00 95.31 109 PRO A C 1
ATOM 862 O O . PRO A 1 109 ? 3.246 9.552 7.202 1.00 95.31 109 PRO A O 1
ATOM 865 N N . TYR A 1 110 ? 4.227 11.502 7.777 1.00 95.25 110 TYR A N 1
ATOM 866 C CA . TYR A 1 110 ? 4.207 11.341 9.244 1.00 95.25 110 TYR A CA 1
ATOM 867 C C . TYR A 1 110 ? 4.568 9.929 9.780 1.00 95.25 110 TYR A C 1
ATOM 869 O O . TYR A 1 110 ? 3.924 9.445 10.716 1.00 95.25 110 TYR A O 1
ATOM 877 N N . PRO A 1 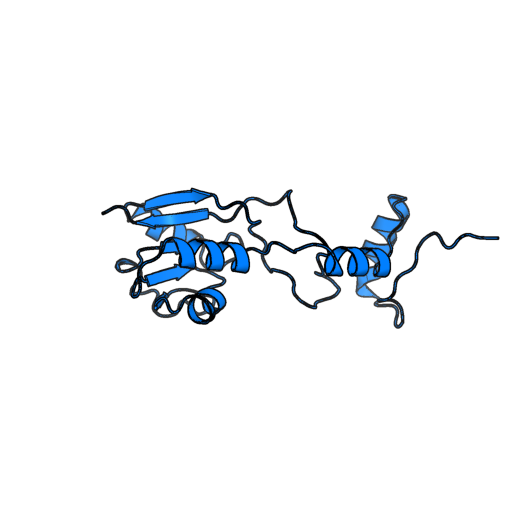111 ? 5.628 9.267 9.270 1.00 95.62 111 PRO A N 1
ATOM 878 C CA . PRO A 1 111 ? 5.966 7.895 9.664 1.00 95.62 111 PRO A CA 1
ATOM 879 C C . PRO A 1 111 ? 6.249 7.754 11.169 1.00 95.62 111 PRO A C 1
ATOM 881 O O . PRO A 1 111 ? 5.899 6.738 11.765 1.00 95.62 111 PRO A O 1
ATOM 884 N N . ASP A 1 112 ? 6.802 8.788 11.813 1.00 96.31 112 ASP A N 1
ATOM 885 C CA . ASP A 1 112 ? 7.066 8.789 13.258 1.00 96.31 112 ASP A CA 1
ATOM 886 C C . ASP A 1 112 ? 5.783 8.768 14.101 1.00 96.31 112 ASP A C 1
ATOM 888 O O . ASP A 1 112 ? 5.766 8.201 15.193 1.00 96.31 112 ASP A O 1
ATOM 892 N N . GLU A 1 113 ? 4.701 9.387 13.618 1.00 95.56 113 GLU A N 1
ATOM 893 C CA . GLU A 1 113 ? 3.398 9.339 14.293 1.00 95.56 113 GLU A CA 1
ATOM 894 C C . GLU A 1 113 ? 2.800 7.937 14.192 1.00 95.56 113 GLU A C 1
ATOM 896 O O . GLU A 1 113 ? 2.319 7.397 15.182 1.00 95.56 113 GLU A O 1
ATOM 901 N N . MET A 1 114 ? 2.924 7.296 13.031 1.00 97.50 114 MET A N 1
ATOM 902 C CA . MET A 1 114 ? 2.486 5.914 12.850 1.00 97.50 114 MET A CA 1
ATOM 903 C C . MET A 1 114 ? 3.250 4.954 13.765 1.00 97.50 114 MET A C 1
ATOM 905 O O . MET A 1 114 ? 2.637 4.086 14.381 1.00 97.50 114 MET A O 1
ATOM 909 N N . VAL A 1 115 ? 4.569 5.135 13.916 1.00 97.44 115 VAL A N 1
ATOM 910 C CA . VAL A 1 115 ? 5.378 4.365 14.879 1.00 97.44 115 VAL A CA 1
ATOM 911 C C . VAL A 1 115 ? 4.871 4.571 16.307 1.00 97.44 115 VAL A C 1
ATOM 913 O O . VAL A 1 115 ? 4.743 3.596 17.047 1.00 97.44 115 VAL A O 1
ATOM 916 N N . ARG A 1 116 ? 4.537 5.810 16.699 1.00 96.62 116 ARG A N 1
ATOM 917 C CA . ARG A 1 116 ? 3.943 6.088 18.017 1.00 96.62 116 ARG A CA 1
ATOM 918 C C . ARG A 1 116 ? 2.605 5.376 18.201 1.00 96.62 116 ARG A C 1
ATOM 920 O O . ARG A 1 116 ? 2.419 4.736 19.229 1.00 96.62 116 ARG A O 1
ATOM 927 N N . ILE A 1 117 ? 1.712 5.447 17.217 1.00 95.62 117 ILE A N 1
ATOM 928 C CA . ILE A 1 117 ? 0.392 4.801 17.256 1.00 95.62 117 ILE A CA 1
ATOM 929 C C . ILE A 1 117 ? 0.528 3.278 17.380 1.00 95.62 117 ILE A C 1
ATOM 931 O O . ILE A 1 117 ? -0.136 2.664 18.215 1.00 95.62 117 ILE A O 1
ATOM 935 N N . ILE A 1 118 ? 1.422 2.667 16.596 1.00 97.00 118 ILE A N 1
ATOM 936 C CA . ILE A 1 118 ? 1.700 1.227 16.665 1.00 97.00 118 ILE A CA 1
ATOM 937 C C . ILE A 1 118 ? 2.246 0.857 18.050 1.00 97.00 118 ILE A C 1
ATOM 939 O O . ILE A 1 118 ? 1.772 -0.103 18.644 1.00 97.00 118 ILE A O 1
ATOM 943 N N . ALA A 1 119 ? 3.192 1.631 18.592 1.00 95.81 119 ALA A N 1
ATOM 944 C CA . ALA A 1 119 ? 3.793 1.364 19.901 1.00 95.81 119 ALA A CA 1
ATOM 945 C C . ALA A 1 119 ? 2.829 1.575 21.085 1.00 95.81 119 ALA A C 1
ATOM 947 O O . ALA A 1 119 ? 3.024 0.985 22.146 1.00 95.81 119 ALA A O 1
ATOM 948 N N . GLN A 1 120 ? 1.817 2.433 20.929 1.00 94.44 120 GLN A N 1
ATOM 949 C CA . GLN A 1 120 ? 0.773 2.655 21.935 1.00 94.44 120 GLN A CA 1
ATOM 950 C C . GLN A 1 120 ? -0.270 1.533 21.960 1.00 94.44 120 GLN A C 1
ATOM 952 O O . GLN A 1 120 ? -0.901 1.309 22.994 1.00 94.44 120 GLN A O 1
ATOM 957 N N . GLY A 1 121 ? -0.475 0.844 20.837 1.00 91.50 121 GLY A N 1
ATOM 958 C CA . GLY A 1 121 ? -1.377 -0.298 20.758 1.00 91.50 121 GLY A CA 1
ATOM 959 C C . GLY A 1 121 ? -0.668 -1.638 20.931 1.00 91.50 121 GLY A C 1
ATOM 960 O O . GLY A 1 121 ? 0.554 -1.744 20.929 1.00 91.50 121 GLY A O 1
ATOM 961 N N . SER A 1 122 ? -1.465 -2.695 21.062 1.00 95.19 122 SER A N 1
ATOM 962 C CA . SER A 1 122 ? -0.979 -4.072 20.956 1.00 95.19 122 SER A CA 1
ATOM 963 C C . SER A 1 122 ? -1.215 -4.540 19.529 1.00 95.19 122 SER A C 1
ATOM 965 O O . SER A 1 122 ? -2.351 -4.824 19.159 1.00 95.19 122 SER A O 1
ATOM 967 N N . TYR A 1 123 ? -0.160 -4.567 18.719 1.00 97.75 123 TYR A N 1
ATOM 968 C CA . TYR A 1 123 ? -0.223 -5.010 17.330 1.00 97.75 123 TYR A CA 1
ATOM 969 C C . TYR A 1 123 ? 0.801 -6.112 17.060 1.00 97.75 123 TYR A C 1
ATOM 971 O O . TYR A 1 123 ? 1.931 -6.050 17.543 1.00 97.75 123 TYR A O 1
ATOM 979 N N . GLU A 1 124 ? 0.428 -7.089 16.240 1.00 97.88 124 GLU A N 1
ATOM 980 C CA . GLU A 1 124 ? 1.376 -7.991 15.586 1.00 97.88 124 GLU A CA 1
ATOM 981 C C . GLU A 1 124 ? 1.759 -7.441 14.210 1.00 97.88 124 GLU A C 1
ATOM 983 O O . GLU A 1 124 ? 0.910 -6.923 13.485 1.00 97.88 124 GLU A O 1
ATOM 988 N N . ALA A 1 125 ? 3.037 -7.548 13.849 1.00 98.31 125 ALA A N 1
ATOM 989 C CA . ALA A 1 125 ? 3.534 -7.173 12.531 1.00 98.31 125 ALA A CA 1
ATOM 990 C C . ALA A 1 125 ? 3.482 -8.378 11.583 1.00 98.31 125 ALA A C 1
ATOM 992 O O . ALA A 1 125 ? 3.963 -9.461 11.919 1.00 98.31 125 ALA A O 1
ATOM 993 N N . ILE A 1 126 ? 2.927 -8.167 10.394 1.00 98.69 126 ILE A N 1
ATOM 994 C CA . ILE A 1 126 ? 2.766 -9.167 9.342 1.00 98.69 126 ILE A CA 1
ATOM 995 C C . ILE A 1 126 ? 3.501 -8.658 8.106 1.00 98.69 126 ILE A C 1
ATOM 997 O O . ILE A 1 126 ? 3.143 -7.625 7.541 1.00 98.69 126 ILE A O 1
ATOM 1001 N N . ASP A 1 127 ? 4.542 -9.382 7.710 1.00 98.19 127 ASP A N 1
ATOM 1002 C CA . ASP A 1 127 ? 5.276 -9.151 6.468 1.00 98.19 127 ASP A CA 1
ATOM 1003 C C . ASP A 1 127 ? 4.504 -9.797 5.310 1.00 98.19 127 ASP A C 1
ATOM 1005 O O . ASP A 1 127 ? 4.231 -11.001 5.344 1.00 98.19 127 ASP A O 1
ATOM 1009 N N . ILE A 1 128 ? 4.104 -8.992 4.321 1.00 97.94 128 ILE A N 1
ATOM 1010 C CA . ILE A 1 128 ? 3.455 -9.488 3.103 1.00 97.94 128 ILE A CA 1
ATOM 1011 C C . ILE A 1 128 ? 4.452 -9.460 1.939 1.00 97.94 128 ILE A C 1
ATOM 1013 O O . ILE A 1 128 ? 5.198 -8.493 1.827 1.00 97.94 128 ILE A O 1
ATOM 1017 N N . PRO A 1 129 ? 4.460 -10.454 1.029 1.00 96.50 129 PRO A N 1
ATOM 1018 C CA . PRO A 1 129 ? 5.479 -10.590 -0.019 1.00 96.50 129 PRO A CA 1
ATOM 1019 C C . PRO A 1 129 ? 5.283 -9.608 -1.194 1.00 96.50 129 PRO A C 1
ATOM 1021 O O . PRO A 1 129 ? 5.293 -10.006 -2.353 1.00 96.50 129 PRO A O 1
ATOM 1024 N N . TYR A 1 130 ? 5.087 -8.325 -0.887 1.00 96.56 130 TYR A N 1
ATOM 1025 C CA . TYR A 1 130 ? 4.864 -7.231 -1.825 1.00 96.56 130 TYR A CA 1
ATOM 1026 C C . TYR A 1 130 ? 5.798 -6.067 -1.488 1.00 96.56 130 TYR A C 1
ATOM 1028 O O . TYR A 1 130 ? 5.842 -5.647 -0.327 1.00 96.56 130 TYR A O 1
ATOM 1036 N N . PRO A 1 131 ? 6.509 -5.497 -2.473 1.00 95.44 131 PRO A N 1
ATOM 1037 C CA . PRO A 1 131 ? 7.526 -4.486 -2.215 1.00 95.44 131 PRO A CA 1
ATOM 1038 C C . PRO A 1 131 ? 6.907 -3.155 -1.767 1.00 95.44 131 PRO A C 1
ATOM 1040 O O . PRO A 1 131 ? 6.013 -2.615 -2.423 1.00 95.44 131 PRO A O 1
ATOM 1043 N N . ASP A 1 132 ? 7.424 -2.563 -0.686 1.00 96.31 132 ASP A N 1
ATOM 1044 C CA . ASP A 1 132 ? 7.041 -1.229 -0.218 1.00 96.31 132 ASP A CA 1
ATOM 1045 C C . ASP A 1 132 ? 7.719 -0.143 -1.066 1.00 96.31 132 ASP A C 1
ATOM 1047 O O . ASP A 1 132 ? 8.754 0.437 -0.719 1.00 96.31 132 ASP A O 1
ATOM 1051 N N . LEU A 1 133 ? 7.144 0.090 -2.244 1.00 93.00 133 LEU A N 1
ATOM 1052 C CA . LEU A 1 133 ? 7.558 1.128 -3.184 1.00 93.00 133 LEU A CA 1
ATOM 1053 C C . LEU A 1 133 ? 6.759 2.420 -2.968 1.00 93.00 133 LEU A C 1
ATOM 1055 O O . LEU A 1 133 ? 5.571 2.350 -2.639 1.00 93.00 133 LEU A O 1
ATOM 1059 N N . PRO A 1 134 ? 7.331 3.606 -3.251 1.00 91.00 134 PRO A N 1
ATOM 1060 C CA . PRO A 1 134 ? 6.579 4.856 -3.165 1.00 91.00 134 PRO A CA 1
ATOM 1061 C C . PRO A 1 134 ? 5.377 4.859 -4.114 1.00 91.00 134 PRO A C 1
ATOM 1063 O O . PRO A 1 134 ? 4.310 5.348 -3.763 1.00 91.00 134 PRO A O 1
ATOM 1066 N N . TRP A 1 135 ? 5.490 4.255 -5.295 1.00 87.19 135 TRP A N 1
ATOM 1067 C CA . TRP A 1 135 ? 4.357 4.084 -6.201 1.00 87.19 135 TRP A CA 1
ATOM 1068 C C . TRP A 1 135 ? 4.331 2.655 -6.741 1.00 87.19 135 TRP A C 1
ATOM 1070 O O . TRP A 1 135 ? 5.371 2.010 -6.846 1.00 87.19 135 TRP A O 1
ATOM 1080 N N . GLY A 1 136 ? 3.135 2.163 -7.078 1.00 83.12 136 GLY A N 1
ATOM 1081 C CA . GLY A 1 136 ? 2.995 0.954 -7.895 1.00 83.12 136 GLY A CA 1
ATOM 1082 C C . GLY A 1 136 ? 3.291 1.248 -9.367 1.00 83.12 136 GLY A C 1
ATOM 1083 O O . GLY A 1 136 ? 4.016 2.192 -9.689 1.00 83.12 136 GLY A O 1
ATOM 1084 N N . ASN A 1 137 ? 2.662 0.493 -10.268 1.00 77.31 137 ASN A N 1
ATOM 1085 C CA . ASN A 1 137 ? 2.786 0.716 -11.705 1.00 77.31 137 ASN A CA 1
ATOM 1086 C C . ASN A 1 137 ? 2.078 2.023 -12.125 1.00 77.31 137 ASN A C 1
ATOM 1088 O O . ASN A 1 137 ? 0.875 2.059 -12.393 1.00 77.31 137 ASN A O 1
ATOM 1092 N N . ARG A 1 138 ? 2.810 3.142 -12.085 1.00 76.00 138 ARG A N 1
ATOM 1093 C CA . ARG A 1 138 ? 2.330 4.466 -12.498 1.00 76.00 138 ARG A CA 1
ATOM 1094 C C . ARG A 1 138 ? 2.745 4.700 -13.954 1.00 76.00 138 ARG A C 1
ATOM 1096 O O . ARG A 1 138 ? 3.920 4.513 -14.253 1.00 76.00 138 ARG A O 1
ATOM 1103 N N . PRO A 1 139 ? 1.865 5.243 -14.824 1.00 69.50 139 PRO A N 1
ATOM 1104 C CA . PRO A 1 139 ? 2.171 5.515 -16.234 1.00 69.50 139 PRO A CA 1
ATOM 1105 C C . PRO A 1 139 ? 3.039 6.778 -16.406 1.00 69.50 139 PRO A C 1
ATOM 1107 O O . PRO A 1 139 ? 2.722 7.691 -17.168 1.00 69.50 139 PRO A O 1
ATOM 1110 N N . VAL A 1 140 ? 4.114 6.870 -15.630 1.00 70.88 140 VAL A N 1
ATOM 1111 C CA . VAL A 1 140 ? 5.142 7.905 -15.684 1.00 70.88 140 VAL A CA 1
ATOM 1112 C C . VAL A 1 140 ? 6.368 7.212 -16.263 1.00 70.88 140 VAL A C 1
ATOM 1114 O O . VAL A 1 140 ? 6.954 6.391 -15.563 1.00 70.88 140 VAL A O 1
ATOM 1117 N N . PRO A 1 141 ? 6.748 7.480 -17.526 1.00 66.38 141 PRO A N 1
ATOM 1118 C CA . PRO A 1 141 ? 7.853 6.781 -18.189 1.00 66.38 141 PRO A CA 1
ATOM 1119 C C . PRO A 1 141 ? 9.172 6.789 -17.402 1.00 66.38 141 PRO A C 1
ATOM 1121 O O . PRO A 1 141 ? 9.977 5.873 -17.525 1.00 66.38 141 PRO A O 1
ATOM 1124 N N . GLU A 1 142 ? 9.386 7.811 -16.576 1.00 67.69 142 GLU A N 1
ATOM 1125 C CA . GLU A 1 142 ? 10.545 7.985 -15.695 1.00 67.69 142 GLU A CA 1
ATOM 1126 C C . GLU A 1 142 ? 10.553 7.011 -14.507 1.00 67.69 142 GLU A C 1
ATOM 1128 O O . GLU A 1 142 ? 11.598 6.751 -13.916 1.00 67.69 142 GLU A O 1
ATOM 1133 N N . TYR A 1 143 ? 9.381 6.492 -14.149 1.00 68.19 143 TYR A N 1
ATOM 1134 C CA . TYR A 1 143 ? 9.137 5.609 -13.013 1.00 68.19 143 TYR A CA 1
ATOM 1135 C C . TYR A 1 143 ? 8.396 4.331 -13.451 1.00 68.19 143 TYR A C 1
ATOM 1137 O O . TYR A 1 143 ? 7.730 3.684 -12.654 1.00 68.19 143 TYR A O 1
ATOM 1145 N N . HIS A 1 144 ? 8.482 3.935 -14.722 1.00 78.69 144 HIS A N 1
ATOM 1146 C CA . HIS A 1 144 ? 7.821 2.709 -15.166 1.00 78.69 144 HIS A CA 1
ATOM 1147 C C . HIS A 1 144 ? 8.662 1.490 -14.779 1.00 78.69 144 HIS A C 1
ATOM 1149 O O . HIS A 1 144 ? 9.844 1.403 -15.124 1.00 78.69 144 HIS A O 1
ATOM 1155 N N . LYS A 1 145 ? 8.072 0.561 -14.025 1.00 81.44 145 LYS A N 1
ATOM 1156 C CA . LYS A 1 145 ? 8.710 -0.691 -13.603 1.00 81.44 145 LYS A CA 1
ATOM 1157 C C . LYS A 1 145 ? 8.026 -1.835 -14.345 1.00 81.44 145 LYS A C 1
ATOM 1159 O O . LYS A 1 145 ? 6.904 -2.185 -14.019 1.00 81.44 145 LYS A O 1
ATOM 1164 N N . PHE A 1 146 ? 8.711 -2.408 -15.329 1.00 83.56 146 PHE A N 1
ATOM 1165 C CA . PHE A 1 146 ? 8.157 -3.456 -16.198 1.00 83.56 146 PHE A CA 1
ATOM 1166 C C . PHE A 1 146 ? 8.036 -4.839 -15.533 1.00 83.56 146 PHE A C 1
ATOM 1168 O O . PHE A 1 146 ? 7.411 -5.737 -16.084 1.00 83.56 146 PHE A O 1
ATOM 1175 N N . ALA A 1 147 ? 8.663 -5.029 -14.372 1.00 87.50 147 ALA A N 1
ATOM 1176 C CA . ALA A 1 147 ? 8.655 -6.276 -13.616 1.00 87.50 147 ALA A CA 1
ATOM 1177 C C . ALA A 1 147 ? 8.578 -5.981 -12.116 1.00 87.50 147 ALA A C 1
ATOM 1179 O O . ALA A 1 147 ? 9.059 -4.929 -11.670 1.00 87.50 147 ALA A O 1
ATOM 1180 N N . THR A 1 148 ? 8.006 -6.916 -11.352 1.00 87.56 148 THR A N 1
ATOM 1181 C CA . THR A 1 148 ? 7.963 -6.863 -9.887 1.00 87.56 148 THR A CA 1
ATOM 1182 C C . THR A 1 148 ? 9.352 -6.592 -9.311 1.00 87.56 148 THR A C 1
ATOM 1184 O O . THR A 1 148 ? 10.356 -7.182 -9.716 1.00 87.56 148 THR A O 1
ATOM 1187 N N . VAL A 1 149 ? 9.412 -5.666 -8.357 1.00 88.56 149 VAL A N 1
ATOM 1188 C CA . VAL A 1 149 ? 10.651 -5.307 -7.664 1.00 88.56 149 VAL A CA 1
ATOM 1189 C C . VAL A 1 149 ? 10.854 -6.270 -6.497 1.00 88.56 149 VAL A C 1
ATOM 1191 O O . VAL A 1 149 ? 9.981 -6.384 -5.644 1.00 88.56 149 VAL A O 1
ATOM 1194 N N . HIS A 1 150 ? 12.004 -6.942 -6.440 1.00 86.19 150 HIS A N 1
ATOM 1195 C CA . HIS A 1 150 ? 12.296 -7.957 -5.415 1.00 86.19 150 HIS A CA 1
ATOM 1196 C C . HIS A 1 150 ? 13.389 -7.545 -4.418 1.00 86.19 150 HIS A C 1
ATOM 1198 O O . HIS A 1 150 ? 13.601 -8.226 -3.420 1.00 86.19 150 HIS A O 1
ATOM 1204 N N . ASP A 1 151 ? 14.103 -6.452 -4.680 1.00 87.12 151 ASP A N 1
ATOM 1205 C CA . ASP A 1 151 ? 15.193 -5.931 -3.846 1.00 87.12 151 ASP A CA 1
ATOM 1206 C C . ASP A 1 151 ? 14.744 -4.814 -2.885 1.00 87.12 151 ASP A C 1
ATOM 1208 O O . ASP A 1 151 ? 15.556 -4.258 -2.142 1.00 87.12 151 ASP A O 1
ATOM 1212 N N . ALA A 1 152 ? 13.449 -4.496 -2.870 1.00 89.94 152 ALA A N 1
ATOM 1213 C CA . ALA A 1 152 ? 12.849 -3.580 -1.911 1.00 89.94 152 ALA A CA 1
ATOM 1214 C C . ALA A 1 152 ? 12.359 -4.334 -0.659 1.00 89.94 152 ALA A C 1
ATOM 1216 O O . ALA A 1 152 ? 11.928 -5.481 -0.767 1.00 89.94 152 ALA A O 1
ATOM 1217 N N . PRO A 1 153 ? 12.366 -3.693 0.525 1.00 95.75 153 PRO A N 1
ATOM 1218 C CA . PRO A 1 153 ? 11.672 -4.222 1.692 1.00 95.75 153 PRO A CA 1
ATOM 1219 C C . PRO A 1 153 ? 10.192 -4.452 1.398 1.00 95.75 153 PRO A C 1
ATOM 1221 O O . PRO A 1 15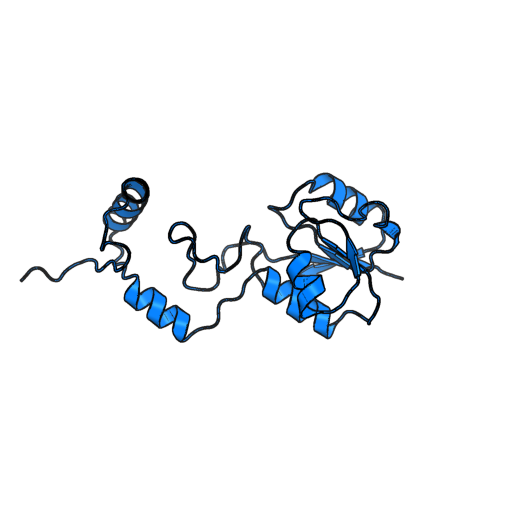3 ? 9.583 -3.692 0.644 1.00 95.75 153 PRO A O 1
ATOM 1224 N N . ASN A 1 154 ? 9.620 -5.456 2.044 1.00 97.62 154 ASN A N 1
ATOM 1225 C CA . ASN A 1 154 ? 8.206 -5.764 1.954 1.00 97.62 154 ASN A CA 1
ATOM 1226 C C . ASN A 1 154 ? 7.340 -4.770 2.739 1.00 97.62 154 ASN A C 1
ATOM 1228 O O . ASN A 1 154 ? 7.793 -4.127 3.690 1.00 97.62 154 ASN A O 1
ATOM 1232 N N . VAL A 1 155 ? 6.068 -4.663 2.354 1.00 98.19 155 VAL A N 1
ATOM 1233 C CA . VAL A 1 155 ? 5.060 -3.952 3.143 1.00 98.19 155 VAL A CA 1
ATOM 1234 C C . VAL A 1 155 ? 4.814 -4.708 4.451 1.00 98.19 155 VAL A C 1
ATOM 1236 O O . VAL A 1 155 ? 4.618 -5.922 4.455 1.00 98.19 155 VAL A O 1
ATOM 1239 N N . ILE A 1 156 ? 4.763 -3.968 5.561 1.00 98.56 156 ILE A N 1
ATOM 1240 C CA . ILE A 1 156 ? 4.389 -4.500 6.875 1.00 98.56 156 ILE A CA 1
ATOM 1241 C C . ILE A 1 156 ? 2.987 -4.016 7.250 1.00 98.56 156 ILE A C 1
ATOM 1243 O O . ILE A 1 156 ? 2.725 -2.811 7.323 1.00 98.56 156 ILE A O 1
ATOM 1247 N N . ILE A 1 157 ? 2.095 -4.961 7.537 1.00 98.69 157 ILE A N 1
ATOM 1248 C CA . ILE A 1 157 ? 0.742 -4.705 8.034 1.00 98.69 157 ILE A CA 1
ATOM 1249 C C . ILE A 1 157 ? 0.699 -5.046 9.520 1.00 98.69 157 ILE A C 1
ATOM 1251 O O . ILE A 1 157 ? 1.096 -6.130 9.929 1.00 98.69 157 ILE A O 1
ATOM 1255 N N . HIS A 1 158 ? 0.197 -4.126 10.336 1.00 98.75 158 HIS A N 1
ATOM 1256 C CA . HIS A 1 158 ? 0.058 -4.328 11.771 1.00 98.75 158 HIS A CA 1
ATOM 1257 C C . HIS A 1 158 ? -1.390 -4.681 12.099 1.00 98.75 158 HIS A C 1
ATOM 1259 O O . HIS A 1 158 ? -2.285 -3.863 11.877 1.00 98.75 158 HIS A O 1
ATOM 1265 N N . ARG A 1 159 ? -1.634 -5.882 12.627 1.00 98.44 159 ARG A N 1
ATOM 1266 C CA . ARG A 1 159 ? -2.963 -6.320 13.080 1.00 98.44 159 ARG A CA 1
ATOM 1267 C C . ARG A 1 159 ? -3.086 -6.125 14.577 1.00 98.44 159 ARG A C 1
ATOM 1269 O O . ARG A 1 159 ? -2.205 -6.537 15.325 1.00 98.44 159 ARG A O 1
ATOM 1276 N N . ARG A 1 160 ? -4.179 -5.520 15.026 1.00 97.50 160 ARG A N 1
ATOM 1277 C CA . ARG A 1 160 ? -4.435 -5.350 16.453 1.00 97.50 160 ARG A CA 1
ATOM 1278 C C . ARG A 1 160 ? -4.679 -6.698 17.126 1.00 97.50 160 ARG A C 1
ATOM 1280 O O . ARG A 1 160 ? -5.393 -7.540 16.584 1.00 97.50 160 ARG A O 1
ATOM 1287 N N . LEU A 1 161 ? -4.081 -6.872 18.295 1.00 93.94 161 LEU A N 1
ATOM 1288 C CA . LEU A 1 161 ? -4.335 -7.980 19.204 1.00 93.94 161 LEU A CA 1
ATOM 1289 C C . LEU A 1 161 ? -5.466 -7.576 20.154 1.00 93.94 161 LEU A C 1
ATOM 1291 O O . LEU A 1 161 ? -5.464 -6.449 20.659 1.00 93.94 161 LEU A O 1
ATOM 1295 N N . ASP A 1 162 ? -6.427 -8.479 20.336 1.00 79.88 162 ASP A N 1
ATOM 1296 C CA . ASP A 1 162 ? -7.545 -8.316 21.274 1.00 79.88 162 ASP A CA 1
ATOM 1297 C C . ASP A 1 162 ? -7.082 -8.385 22.741 1.00 79.88 162 ASP A C 1
ATOM 1299 O O . ASP A 1 162 ? -6.158 -9.182 23.044 1.00 79.88 162 ASP A O 1
#

Radius of gyration: 19.67 Å; chains: 1; bounding box: 45×28×62 Å

pLDDT: mean 85.35, std 17.13, range [29.5, 98.75]

Foldseek 3Di:
DPDPLEAEPVVPPDDVVCVVVVVVCVVVSDHDYVVVLLVLLVVDPAFAQLNQVQVVCQVPPDAAAEEEELDSFVSNCVRRVYHYAHYPVRRPVVCLVRHQKYWQQPLGPPSVVSVVSPVVFAWDKDFTQGASDPDGQDPDPVPHDSHYDRPHGTTIMIGGDD

Sequence (162 aa):
MPVTREFKWASLAPRPYLAETDALIASAGTARSDLADYFYELLHDYDGPNEGIVLFLREHAAPGDMVLANYGELPIAFYTGLDIAGGLSAYRIERFEQARWVINRRDGPYPDEMVRIIAQGSYEAIDIPYPDLPWGNRPVPEYHKFATVHDAPNVIIHRRLD